Protein AF-A0A8J8FWA1-F1 (afdb_monomer)

Secondary structure (DSSP, 8-state):
-HHHHHHHHHHHHHHHHHHHHHHHTT----EEEEEET-TTT-SSEEE-GGGGGGGGGS-TTT--HHHHHHHHHHHHEEES--HHHHHHHHHHHTTT---EEEEEEHHHHHTTPPPP------

Mean predicted aligned error: 4.97 Å

Foldseek 3Di:
DVVVLVVLLVVLVVVLVVCVVCVVVVHDQQADEFEACDLAGHDFKYFAPVCCVVVVPDDPVPDDPVNVVCCRCVPTMDTDGRSSNVSNVVVCVVVVHDHDYWYDYVVCVVVVHDDDTDRPDD

Sequence (122 aa):
MWRTKIIYKRIAMRYVKLVNDYIKNDYEVVGMIGIDGSPTCGVAKTLDLSKFDSLADINPKEIDRIKFNNFIYENLLKEGEGLYTKILREKLERTEIHILFLSHNLIDEMRGIKCEIVLENT

pLDDT: mean 90.0, std 8.49, range [44.81, 97.81]

Solvent-accessible surface area (backbone atoms only — not comparable to full-atom values): 6986 Å² total; per-residue (Å²): 113,70,69,58,54,54,53,42,50,55,53,32,52,53,48,50,50,51,54,50,54,39,47,76,67,79,40,85,67,76,54,48,79,30,35,23,62,28,52,41,40,2,51,62,23,10,42,43,72,88,58,53,71,67,60,74,77,58,58,80,88,79,56,48,76,67,59,47,51,51,53,47,54,74,74,26,52,40,83,40,54,2,63,43,40,47,53,33,50,63,50,28,58,77,66,75,50,84,59,44,81,40,55,42,51,49,71,48,42,76,72,73,40,88,70,80,80,78,78,77,86,127

Nearest PDB structures (foldseek):
  4fyp-assembly1_B  TM=3.779E-01  e=2.459E+00  Arabidopsis thaliana
  2x0s-assembly1_A-2  TM=5.943E-01  e=6.274E+00  Trypanosoma brucei

Structure (mmCIF, N/CA/C/O backbone):
data_AF-A0A8J8FWA1-F1
#
_entry.id   AF-A0A8J8FWA1-F1
#
loop_
_atom_site.group_PDB
_atom_site.id
_atom_site.type_symbol
_atom_site.label_atom_id
_atom_site.label_alt_id
_atom_site.label_comp_id
_atom_site.label_asym_id
_atom_site.label_entity_id
_atom_site.label_seq_id
_atom_site.pdbx_PDB_ins_code
_atom_site.Cartn_x
_atom_site.Cartn_y
_atom_site.Cartn_z
_atom_site.occupancy
_atom_site.B_iso_or_equiv
_atom_site.auth_seq_id
_atom_site.auth_comp_id
_atom_site.auth_asym_id
_atom_site.auth_atom_id
_atom_site.pdbx_PDB_model_num
ATOM 1 N N . MET A 1 1 ? 14.977 7.384 2.302 1.00 74.25 1 MET A N 1
ATOM 2 C CA . MET A 1 1 ? 13.736 6.673 2.716 1.00 74.25 1 MET A CA 1
ATOM 3 C C . MET A 1 1 ? 13.060 7.173 4.004 1.00 74.25 1 MET A C 1
ATOM 5 O O . MET A 1 1 ? 11.846 7.031 4.111 1.00 74.25 1 MET A O 1
ATOM 9 N N . TRP A 1 2 ? 13.769 7.732 4.995 1.00 86.94 2 TRP A N 1
ATOM 10 C CA . TRP A 1 2 ? 13.164 8.118 6.289 1.00 86.94 2 TRP A CA 1
ATOM 11 C C . TRP A 1 2 ? 12.029 9.156 6.176 1.00 86.94 2 TRP A C 1
ATOM 13 O O . TRP A 1 2 ? 10.944 8.946 6.719 1.00 86.94 2 TRP A O 1
ATOM 23 N N . ARG A 1 3 ? 12.233 10.225 5.391 1.00 92.12 3 ARG A N 1
ATOM 24 C CA . ARG A 1 3 ? 11.218 11.269 5.155 1.00 92.12 3 ARG A CA 1
ATOM 25 C C . ARG A 1 3 ? 9.921 10.700 4.565 1.00 92.12 3 ARG A C 1
ATOM 27 O O . ARG A 1 3 ? 8.841 11.035 5.042 1.00 92.12 3 ARG A O 1
ATOM 34 N N . THR A 1 4 ? 10.025 9.794 3.593 1.00 92.38 4 THR A N 1
ATOM 35 C CA . THR A 1 4 ? 8.874 9.103 2.986 1.00 92.38 4 THR A CA 1
ATOM 36 C C . THR A 1 4 ? 8.074 8.330 4.030 1.00 92.38 4 THR A C 1
ATOM 38 O O . THR A 1 4 ? 6.860 8.489 4.105 1.00 92.38 4 THR A O 1
ATOM 41 N N . LYS A 1 5 ? 8.747 7.572 4.909 1.00 93.12 5 LYS A N 1
ATOM 42 C CA . LYS A 1 5 ? 8.082 6.836 5.997 1.00 93.12 5 LYS A CA 1
ATOM 43 C C . LYS A 1 5 ? 7.317 7.767 6.944 1.00 93.12 5 LYS A C 1
ATOM 45 O O . LYS A 1 5 ? 6.223 7.419 7.373 1.00 93.12 5 LYS A O 1
ATOM 50 N N . ILE A 1 6 ? 7.856 8.946 7.265 1.00 95.75 6 ILE A N 1
ATOM 51 C CA . ILE A 1 6 ? 7.156 9.935 8.106 1.00 95.75 6 ILE A CA 1
ATOM 52 C C . ILE A 1 6 ? 5.896 10.449 7.417 1.00 95.75 6 ILE A C 1
ATOM 54 O O . ILE A 1 6 ? 4.832 10.492 8.034 1.00 95.75 6 ILE A O 1
ATOM 58 N N . ILE A 1 7 ? 6.009 10.825 6.143 1.00 96.50 7 ILE A N 1
ATOM 59 C CA . ILE A 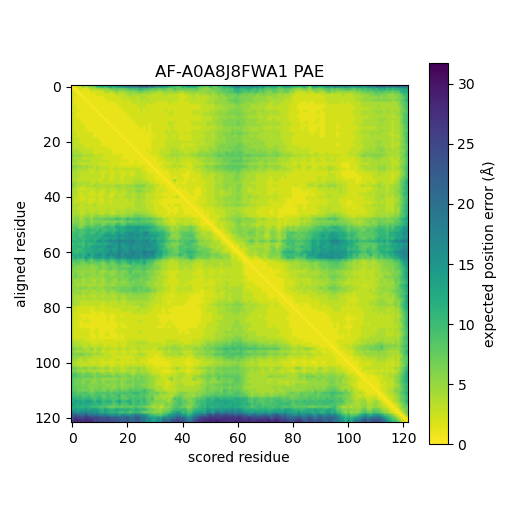1 7 ? 4.870 11.318 5.364 1.00 96.50 7 ILE A CA 1
ATOM 60 C C . ILE A 1 7 ? 3.790 10.234 5.290 1.00 96.50 7 ILE A C 1
ATOM 62 O O . ILE A 1 7 ? 2.636 10.504 5.612 1.00 96.50 7 ILE A O 1
ATOM 66 N N . TYR A 1 8 ? 4.163 8.993 4.979 1.00 97.12 8 TYR A N 1
ATOM 67 C CA . TYR A 1 8 ? 3.223 7.874 4.899 1.00 97.12 8 TYR A CA 1
ATOM 68 C C . TYR A 1 8 ? 2.569 7.550 6.233 1.00 97.12 8 TYR A C 1
ATOM 70 O O . TYR A 1 8 ? 1.364 7.339 6.261 1.00 97.12 8 TYR A O 1
ATOM 78 N N . LYS A 1 9 ? 3.296 7.625 7.353 1.00 96.94 9 LYS A N 1
ATOM 79 C CA . LYS A 1 9 ? 2.679 7.514 8.683 1.00 96.94 9 LYS A CA 1
ATOM 80 C C . LYS A 1 9 ? 1.613 8.588 8.905 1.00 96.94 9 LYS A C 1
ATOM 82 O O . LYS A 1 9 ? 0.552 8.275 9.432 1.00 96.94 9 LYS A O 1
ATOM 87 N N . ARG A 1 10 ? 1.855 9.839 8.494 1.00 97.38 10 ARG A N 1
ATOM 88 C CA . ARG A 1 10 ? 0.860 10.922 8.622 1.00 97.38 10 ARG A CA 1
ATOM 89 C C . ARG A 1 10 ? -0.364 10.681 7.741 1.00 97.38 10 ARG A C 1
ATOM 91 O O . ARG A 1 10 ? -1.478 10.910 8.199 1.00 97.38 10 ARG A O 1
ATOM 98 N N . ILE A 1 11 ? -0.165 10.220 6.507 1.00 97.38 11 ILE A N 1
ATOM 99 C CA . ILE A 1 11 ? -1.263 9.903 5.581 1.00 97.38 11 ILE A CA 1
ATOM 100 C C . ILE A 1 11 ? -2.067 8.701 6.098 1.00 97.38 11 ILE A C 1
ATOM 102 O O . ILE A 1 11 ? -3.288 8.773 6.155 1.00 97.38 11 ILE A O 1
ATOM 106 N N . ALA A 1 12 ? -1.401 7.640 6.558 1.00 97.25 12 ALA A N 1
ATOM 107 C CA . ALA A 1 12 ? -2.047 6.463 7.134 1.00 97.25 12 ALA A CA 1
ATOM 108 C C . ALA A 1 12 ? -2.893 6.821 8.364 1.00 97.25 12 ALA A C 1
ATOM 110 O O . ALA A 1 12 ? -4.036 6.402 8.458 1.00 97.25 12 ALA A O 1
ATOM 111 N N . MET A 1 13 ? -2.392 7.676 9.263 1.00 96.94 13 MET A N 1
ATOM 112 C CA . MET A 1 13 ? -3.187 8.144 10.409 1.00 96.94 13 MET A CA 1
ATOM 113 C C . MET A 1 13 ? -4.449 8.910 9.989 1.00 96.94 13 MET A C 1
ATOM 115 O O . MET A 1 13 ? -5.476 8.797 10.652 1.00 96.94 13 MET A O 1
ATOM 119 N N . ARG A 1 14 ? -4.395 9.689 8.898 1.00 97.25 14 ARG A N 1
ATOM 120 C CA . ARG A 1 14 ? -5.588 10.363 8.356 1.00 97.25 14 ARG A CA 1
ATOM 121 C C . ARG A 1 14 ? -6.593 9.359 7.803 1.00 97.25 14 ARG A C 1
ATOM 123 O O . ARG A 1 14 ? -7.781 9.533 8.033 1.00 97.25 14 ARG A O 1
ATOM 130 N N . TYR A 1 15 ? -6.114 8.320 7.124 1.00 96.62 15 TYR A N 1
ATOM 131 C CA . TYR A 1 15 ? -6.963 7.242 6.627 1.00 96.62 15 TYR A CA 1
ATOM 132 C C . TYR A 1 15 ? -7.631 6.474 7.772 1.00 96.62 15 TYR A C 1
ATOM 134 O O . TYR A 1 15 ? -8.841 6.310 7.765 1.00 96.62 15 TYR A O 1
ATOM 142 N N . VAL A 1 16 ? -6.874 6.082 8.801 1.00 97.25 16 VAL A N 1
ATOM 143 C CA . VAL A 1 16 ? -7.427 5.417 9.994 1.00 97.25 16 VAL A CA 1
ATOM 144 C C . VAL A 1 16 ? -8.510 6.272 10.649 1.00 97.25 16 VAL A C 1
ATOM 146 O O . VAL A 1 16 ? -9.571 5.761 10.991 1.00 97.25 16 VAL A O 1
ATOM 149 N N . LYS A 1 17 ? -8.276 7.586 10.774 1.00 97.25 17 LYS A N 1
ATOM 150 C CA . LYS A 1 17 ? -9.294 8.508 11.284 1.00 97.25 17 LYS A CA 1
ATOM 151 C C . LYS A 1 17 ? -10.550 8.496 10.407 1.00 97.25 17 LYS A C 1
ATOM 153 O O . LYS A 1 17 ? -11.638 8.402 10.951 1.00 97.25 17 LYS A O 1
ATOM 158 N N . LEU A 1 18 ? -10.391 8.552 9.085 1.00 96.75 18 LEU A N 1
ATOM 159 C CA . LEU A 1 18 ? -11.509 8.509 8.143 1.00 96.75 18 LEU A CA 1
ATOM 160 C C . LEU A 1 18 ? -12.326 7.218 8.290 1.00 96.75 18 LEU A C 1
ATOM 162 O O . LEU A 1 18 ? -13.541 7.290 8.412 1.00 96.75 18 LEU A O 1
ATOM 166 N N . VAL A 1 19 ? -11.670 6.055 8.326 1.00 96.75 19 VAL A N 1
ATOM 167 C CA . VAL A 1 19 ? -12.345 4.759 8.516 1.00 96.75 19 VAL A CA 1
ATOM 168 C C . VAL A 1 19 ? -13.108 4.728 9.836 1.00 96.75 19 VAL A C 1
ATOM 170 O O . VAL A 1 19 ? -14.273 4.352 9.874 1.00 96.75 19 VAL A O 1
ATOM 173 N N . ASN A 1 20 ? -12.480 5.187 10.914 1.00 96.00 20 ASN A N 1
ATOM 174 C CA . ASN A 1 20 ? -13.121 5.266 12.219 1.00 96.00 20 ASN A CA 1
ATOM 175 C C . ASN A 1 20 ? -14.315 6.236 12.237 1.00 96.00 20 ASN A C 1
ATOM 177 O O . ASN A 1 20 ? -15.297 5.981 12.926 1.00 96.00 20 ASN A O 1
ATOM 181 N N . ASP A 1 21 ? -14.246 7.340 11.491 1.00 97.50 21 ASP A N 1
ATOM 182 C CA . ASP A 1 21 ? -15.361 8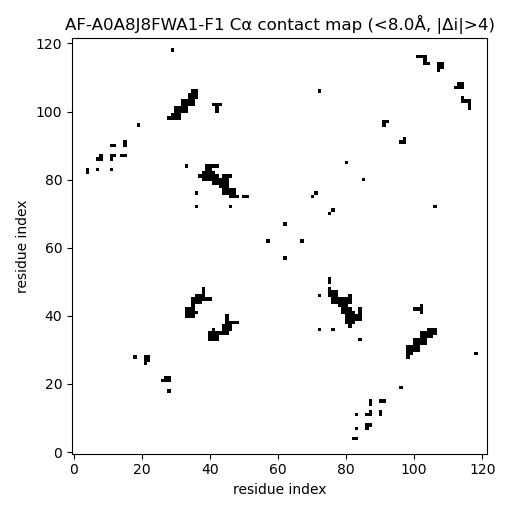.278 11.356 1.00 97.50 21 ASP A CA 1
ATOM 183 C C . ASP A 1 21 ? -16.539 7.624 10.607 1.00 97.50 21 ASP A C 1
ATOM 185 O O . ASP A 1 21 ? -17.677 7.805 11.028 1.00 97.50 21 ASP A O 1
ATOM 189 N N . TYR A 1 22 ? -16.294 6.803 9.577 1.00 97.38 22 TYR A N 1
ATOM 190 C CA . TYR A 1 22 ? -17.344 5.992 8.937 1.00 97.38 22 TYR A CA 1
ATOM 191 C C . TYR A 1 22 ? -17.979 5.000 9.919 1.00 97.38 22 TYR A C 1
ATOM 193 O O . TYR A 1 22 ? -19.196 5.012 10.087 1.00 97.38 22 TYR A O 1
ATOM 201 N N . ILE A 1 23 ? -17.161 4.218 10.631 1.00 95.06 23 ILE A N 1
ATOM 202 C CA . ILE A 1 23 ? -17.637 3.224 11.610 1.00 95.06 23 ILE A CA 1
ATOM 203 C C . ILE A 1 23 ? -18.498 3.884 12.699 1.00 95.06 23 ILE A C 1
ATOM 205 O O . ILE A 1 23 ? -19.547 3.367 13.065 1.00 95.06 23 ILE A O 1
ATOM 209 N N . LYS A 1 24 ? -18.097 5.062 13.193 1.00 96.56 24 LYS A N 1
ATOM 210 C CA . LYS A 1 24 ? -18.852 5.828 14.203 1.00 96.56 24 LYS A CA 1
ATOM 211 C C . LYS A 1 24 ? -20.201 6.360 13.726 1.00 96.56 24 LYS A C 1
ATOM 213 O O . LYS A 1 24 ? -20.992 6.781 14.562 1.00 96.56 24 LYS A O 1
ATOM 218 N N . ASN A 1 25 ? -20.420 6.411 12.417 1.00 97.81 25 ASN A N 1
ATOM 219 C CA . ASN A 1 25 ? -21.671 6.845 11.806 1.00 97.81 25 ASN A CA 1
ATOM 220 C C . ASN A 1 25 ? -22.426 5.654 11.191 1.00 97.81 25 ASN A C 1
ATOM 222 O O . ASN A 1 25 ? -23.138 5.833 10.207 1.00 97.81 25 ASN A O 1
ATOM 226 N N . ASP A 1 26 ? -22.234 4.454 11.748 1.00 97.06 26 ASP A N 1
ATOM 227 C CA . ASP A 1 26 ? -22.925 3.217 11.369 1.00 97.06 26 ASP A CA 1
ATOM 228 C C . ASP A 1 26 ? -22.698 2.780 9.908 1.00 97.06 26 ASP A C 1
ATOM 230 O O . ASP A 1 26 ? -23.504 2.049 9.331 1.00 97.06 26 ASP A O 1
ATOM 234 N N . TYR A 1 27 ? -21.581 3.201 9.300 1.00 97.19 27 TYR A N 1
ATOM 235 C CA . TYR A 1 27 ? -21.147 2.688 8.002 1.00 97.19 27 TYR A CA 1
ATOM 236 C C . TYR A 1 27 ? -20.207 1.495 8.162 1.00 97.19 27 TYR A C 1
ATOM 238 O O . TYR A 1 27 ? -19.290 1.500 8.987 1.00 97.19 27 TYR A O 1
ATOM 246 N N . GLU A 1 28 ? -20.363 0.520 7.272 1.00 93.62 28 GLU A N 1
ATOM 247 C CA . GLU A 1 28 ? -19.400 -0.557 7.085 1.00 93.62 28 GLU A CA 1
ATOM 248 C C . GLU A 1 28 ? -18.310 -0.134 6.091 1.00 93.62 28 GLU A C 1
ATOM 250 O O . GLU A 1 28 ? -18.587 0.293 4.967 1.00 93.62 28 GLU A O 1
ATOM 255 N N . VAL A 1 29 ? -17.047 -0.281 6.492 1.00 94.00 29 VAL A N 1
ATOM 256 C CA . VAL A 1 29 ? -15.904 -0.142 5.585 1.00 94.00 29 VAL A CA 1
ATOM 257 C C . VAL A 1 29 ? -15.433 -1.538 5.198 1.00 94.00 29 VAL A C 1
ATOM 259 O O . VAL A 1 29 ? -14.620 -2.137 5.893 1.00 94.00 29 VAL A O 1
ATOM 262 N N . VAL A 1 30 ? -15.931 -2.036 4.067 1.00 92.56 30 VAL A N 1
ATOM 263 C CA . VAL A 1 30 ? -15.660 -3.405 3.587 1.00 92.56 30 VAL A CA 1
ATOM 264 C C . VAL A 1 30 ? -14.177 -3.672 3.314 1.00 92.56 30 VAL A C 1
ATOM 266 O O . VAL A 1 30 ? -13.688 -4.785 3.489 1.00 92.56 30 VAL A O 1
ATOM 269 N N . GLY A 1 31 ? -13.419 -2.655 2.902 1.00 92.44 31 GLY A N 1
ATOM 270 C CA . GLY A 1 31 ? -12.015 -2.838 2.570 1.00 92.44 31 GLY A CA 1
ATOM 271 C C . GLY A 1 31 ? -11.359 -1.637 1.915 1.00 92.44 31 GLY A C 1
ATOM 272 O O . GLY A 1 31 ? -11.967 -0.588 1.700 1.00 92.44 31 GLY A O 1
ATOM 273 N N . MET A 1 32 ? -10.091 -1.824 1.573 1.00 93.00 32 MET A N 1
ATOM 274 C CA . MET A 1 32 ? -9.332 -0.950 0.695 1.00 93.00 32 MET A CA 1
ATOM 275 C C . MET A 1 32 ? -8.819 -1.725 -0.510 1.00 93.00 32 MET A C 1
ATOM 277 O O . MET A 1 32 ? -8.466 -2.898 -0.402 1.00 93.00 32 MET A O 1
ATOM 281 N N . ILE A 1 33 ? -8.725 -1.038 -1.643 1.00 93.69 33 ILE A N 1
ATOM 282 C CA . ILE A 1 33 ? -8.157 -1.589 -2.869 1.00 93.69 33 ILE A CA 1
ATOM 283 C C . ILE A 1 33 ? -6.798 -0.930 -3.093 1.00 93.69 33 ILE A C 1
ATOM 285 O O . ILE A 1 33 ? -6.701 0.291 -3.236 1.00 93.69 33 ILE A O 1
ATOM 289 N N . GLY A 1 34 ? -5.744 -1.739 -3.088 1.00 93.38 34 GLY A N 1
ATOM 290 C CA . GLY A 1 34 ? -4.411 -1.344 -3.528 1.00 93.38 34 GLY A CA 1
ATOM 291 C C . GLY A 1 34 ? -4.112 -1.834 -4.944 1.00 93.38 34 GLY A C 1
ATOM 292 O O . GLY A 1 34 ? -4.923 -2.506 -5.577 1.00 93.38 34 GLY A O 1
ATOM 293 N N . ILE A 1 35 ? -2.930 -1.488 -5.447 1.00 93.81 35 ILE A N 1
ATOM 294 C CA . ILE A 1 35 ? -2.505 -1.810 -6.815 1.00 93.81 35 ILE A CA 1
ATOM 295 C C . ILE A 1 35 ? -1.250 -2.663 -6.727 1.00 93.81 35 ILE A C 1
ATOM 297 O O . ILE A 1 35 ? -0.187 -2.158 -6.356 1.00 93.81 35 ILE A O 1
ATOM 301 N N . ASP A 1 36 ? -1.364 -3.939 -7.073 1.00 93.25 36 ASP A N 1
ATOM 302 C CA . ASP A 1 36 ? -0.212 -4.832 -7.127 1.00 93.25 36 ASP A CA 1
ATOM 303 C C . ASP A 1 36 ? 0.762 -4.402 -8.225 1.00 93.25 36 ASP A C 1
ATOM 305 O O . ASP A 1 36 ? 0.375 -3.887 -9.272 1.00 93.25 36 ASP A O 1
ATOM 309 N N . GLY A 1 37 ? 2.057 -4.558 -7.951 1.00 89.75 37 GLY A N 1
ATOM 310 C CA . GLY A 1 37 ? 3.121 -4.000 -8.789 1.00 89.75 37 GLY A CA 1
ATOM 311 C C . GLY A 1 37 ? 3.405 -2.518 -8.519 1.00 89.75 37 GLY A C 1
ATOM 312 O O . GLY A 1 37 ? 4.341 -1.964 -9.088 1.00 89.75 37 GLY A O 1
ATOM 313 N N . SER A 1 38 ? 2.672 -1.869 -7.606 1.00 91.62 38 SER A N 1
ATOM 314 C CA . SER A 1 38 ? 3.030 -0.541 -7.102 1.00 91.62 38 SER A CA 1
ATOM 315 C C . SER A 1 38 ? 4.024 -0.640 -5.934 1.00 91.62 38 SER A C 1
ATOM 317 O O . SER A 1 38 ? 3.736 -1.325 -4.950 1.00 91.62 38 SER A O 1
ATOM 319 N N . PRO A 1 39 ? 5.139 0.122 -5.938 1.00 91.88 39 PRO A N 1
ATOM 320 C CA . PRO A 1 39 ? 6.082 0.151 -4.814 1.00 91.88 39 PRO A CA 1
ATOM 321 C C . PRO A 1 39 ? 5.472 0.725 -3.525 1.00 91.88 39 PRO A C 1
ATOM 323 O O . PRO A 1 39 ? 5.996 0.528 -2.424 1.00 91.88 39 PRO A O 1
ATOM 326 N N . THR A 1 40 ? 4.381 1.485 -3.646 1.00 93.62 40 THR A N 1
ATOM 327 C CA . THR A 1 40 ? 3.739 2.173 -2.524 1.00 93.62 40 THR A CA 1
ATOM 328 C C . THR A 1 40 ? 2.454 1.482 -2.101 1.00 93.62 40 THR A C 1
ATOM 330 O O . THR A 1 40 ? 2.283 1.253 -0.905 1.00 93.62 40 THR A O 1
ATOM 333 N N . CYS A 1 41 ? 1.592 1.144 -3.063 1.00 94.56 41 CYS A N 1
ATOM 334 C CA . CYS A 1 41 ? 0.226 0.671 -2.825 1.00 94.56 41 CYS A CA 1
ATOM 335 C C . CYS A 1 41 ? 0.034 -0.833 -3.072 1.00 94.56 41 CYS A C 1
ATOM 337 O O . CYS A 1 41 ? -1.099 -1.300 -2.979 1.00 94.56 41 CYS A O 1
ATOM 339 N N . GLY A 1 42 ? 1.102 -1.577 -3.384 1.00 95.06 42 GLY A N 1
ATOM 340 C CA . GLY A 1 42 ? 1.054 -3.034 -3.523 1.00 95.06 42 GLY A CA 1
ATOM 341 C C . GLY A 1 42 ? 0.473 -3.700 -2.282 1.00 95.06 42 GLY A C 1
ATOM 342 O O . GLY A 1 42 ? 0.792 -3.284 -1.164 1.00 95.06 42 GLY A O 1
ATOM 343 N N . VAL A 1 43 ? -0.390 -4.696 -2.470 1.00 95.50 43 VAL A N 1
ATOM 344 C CA . VAL A 1 43 ? -1.007 -5.441 -1.364 1.00 95.50 43 VAL A CA 1
ATOM 345 C C . VAL A 1 43 ? -0.383 -6.819 -1.250 1.00 95.50 43 VAL A C 1
ATOM 347 O O . VAL A 1 43 ? 0.121 -7.162 -0.189 1.00 95.50 43 VAL A O 1
ATOM 350 N N . ALA A 1 44 ? -0.366 -7.579 -2.340 1.00 93.94 44 ALA A N 1
ATOM 351 C CA . ALA A 1 44 ? 0.303 -8.871 -2.402 1.00 93.94 44 ALA A CA 1
ATOM 352 C C . ALA A 1 44 ? 1.640 -8.775 -3.141 1.00 93.94 44 ALA A C 1
ATOM 354 O O . ALA A 1 44 ? 2.567 -9.509 -2.811 1.00 93.94 44 ALA A O 1
ATOM 355 N N . LYS A 1 45 ? 1.766 -7.852 -4.106 1.00 94.75 45 LYS A N 1
ATOM 356 C CA . LYS A 1 45 ? 2.981 -7.686 -4.915 1.00 94.75 45 LYS A CA 1
ATOM 357 C C . LYS A 1 45 ? 3.433 -6.237 -4.979 1.00 94.75 45 LYS A C 1
ATOM 359 O O . LYS A 1 45 ? 2.633 -5.318 -5.155 1.00 94.75 45 LYS A O 1
ATOM 364 N N . THR A 1 46 ? 4.743 -6.030 -4.931 1.00 95.06 46 THR A N 1
ATOM 365 C CA . THR A 1 46 ? 5.388 -4.712 -4.922 1.00 95.06 46 THR A CA 1
ATOM 366 C C . THR A 1 46 ? 6.659 -4.718 -5.772 1.00 95.06 46 THR A C 1
ATOM 368 O O . THR A 1 46 ? 7.096 -5.767 -6.241 1.00 95.06 46 THR A O 1
ATOM 371 N N . LEU A 1 47 ? 7.277 -3.553 -5.971 1.00 93.19 47 LEU A N 1
ATOM 372 C CA . LEU A 1 47 ? 8.577 -3.454 -6.639 1.00 93.19 47 LEU A CA 1
ATOM 373 C C . LEU A 1 47 ? 9.725 -3.434 -5.630 1.00 93.19 47 LEU A C 1
ATOM 375 O O . LEU A 1 47 ? 9.674 -2.776 -4.585 1.00 93.19 47 LEU A O 1
ATOM 379 N N . ASP A 1 48 ? 10.803 -4.124 -5.972 1.00 91.81 48 ASP A N 1
ATOM 380 C CA . ASP A 1 48 ? 12.035 -4.163 -5.213 1.00 91.81 48 ASP A CA 1
ATOM 381 C C . ASP A 1 48 ? 12.894 -2.930 -5.490 1.00 91.81 48 ASP A C 1
ATOM 383 O O . ASP A 1 48 ? 13.741 -2.902 -6.381 1.00 91.81 48 ASP A O 1
ATOM 387 N N . LEU A 1 49 ? 12.676 -1.883 -4.693 1.00 84.56 49 LEU A N 1
ATOM 388 C CA . LEU A 1 49 ? 13.389 -0.612 -4.837 1.00 84.56 49 LEU A CA 1
ATOM 389 C C . LEU A 1 49 ? 14.913 -0.726 -4.666 1.00 84.56 49 LEU A C 1
ATOM 391 O O . LEU A 1 49 ? 15.628 0.155 -5.124 1.00 84.56 49 LEU A O 1
ATOM 395 N N . SER A 1 50 ? 15.426 -1.778 -4.020 1.00 85.94 50 SER A N 1
ATOM 396 C CA . SER A 1 50 ? 16.876 -2.006 -3.900 1.00 85.94 50 SER A CA 1
ATOM 397 C C . SER A 1 50 ? 17.528 -2.389 -5.229 1.00 85.94 50 SER A C 1
ATOM 399 O O . SER A 1 50 ? 18.731 -2.224 -5.382 1.00 85.94 50 SER A O 1
ATOM 401 N N . LYS A 1 51 ? 16.740 -2.890 -6.185 1.00 86.25 51 LYS A N 1
ATOM 402 C CA . LYS A 1 51 ? 17.200 -3.313 -7.508 1.00 86.25 51 LYS A CA 1
ATOM 403 C C . LYS A 1 51 ? 16.985 -2.243 -8.577 1.00 86.25 51 LYS A C 1
ATOM 405 O O . LYS A 1 51 ? 17.257 -2.501 -9.744 1.00 86.25 51 LYS A O 1
ATOM 410 N N . PHE A 1 52 ? 16.519 -1.046 -8.208 1.00 82.88 52 PHE A N 1
ATOM 411 C CA . PHE A 1 52 ? 16.271 0.040 -9.165 1.00 82.88 52 PHE A CA 1
ATOM 412 C C . PHE A 1 52 ? 17.525 0.483 -9.923 1.00 82.88 52 PHE A C 1
ATOM 414 O O . PHE A 1 52 ? 17.392 0.986 -11.033 1.00 82.88 52 PHE A O 1
ATOM 421 N N . ASP A 1 53 ? 18.722 0.255 -9.379 1.00 82.38 53 ASP A N 1
ATOM 422 C CA . ASP A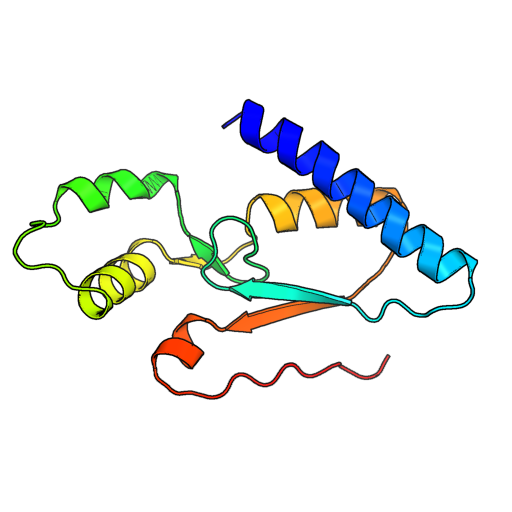 1 53 ? 19.978 0.565 -10.072 1.00 82.38 53 ASP A CA 1
ATOM 423 C C . ASP A 1 53 ? 20.124 -0.210 -11.395 1.00 82.38 53 ASP A C 1
ATOM 425 O O . ASP A 1 53 ? 20.750 0.291 -12.322 1.00 82.38 53 ASP A O 1
ATOM 429 N N . SER A 1 54 ? 19.455 -1.363 -11.542 1.00 79.12 54 SER A N 1
ATOM 430 C CA . SER A 1 54 ? 19.377 -2.101 -12.818 1.00 79.12 54 SER A CA 1
ATOM 431 C C . SER A 1 54 ? 18.702 -1.316 -13.952 1.00 79.12 54 SER A C 1
ATOM 433 O O . SER A 1 54 ? 18.855 -1.660 -15.119 1.00 79.12 54 SER A O 1
ATOM 435 N N . LEU A 1 55 ? 17.983 -0.231 -13.641 1.00 77.75 55 LEU A N 1
ATOM 436 C CA . LEU A 1 55 ? 17.416 0.664 -14.652 1.00 77.75 55 LEU A CA 1
ATOM 437 C C . LEU A 1 55 ? 18.474 1.520 -15.349 1.00 77.75 55 LEU A C 1
ATOM 439 O O . LEU A 1 55 ? 18.188 2.070 -16.410 1.00 77.75 55 LEU A O 1
ATOM 443 N N . ALA A 1 56 ? 19.674 1.649 -14.777 1.00 79.62 56 ALA A N 1
ATOM 444 C CA . ALA A 1 56 ? 20.760 2.413 -15.383 1.00 79.62 56 ALA A CA 1
ATOM 445 C C . ALA A 1 56 ? 21.269 1.786 -16.695 1.00 79.62 56 ALA A C 1
ATOM 447 O O . ALA A 1 56 ? 21.803 2.505 -17.536 1.00 79.62 56 ALA A O 1
ATOM 448 N N . ASP A 1 57 ? 21.050 0.483 -16.894 1.00 77.50 57 ASP A N 1
ATOM 449 C CA . ASP A 1 57 ? 21.486 -0.255 -18.087 1.00 77.50 57 ASP A CA 1
ATOM 450 C C . ASP A 1 57 ? 20.541 -0.075 -19.289 1.00 77.50 57 ASP A C 1
ATOM 452 O O . ASP A 1 57 ? 20.811 -0.541 -20.398 1.00 77.50 57 ASP A O 1
ATOM 456 N N . ILE A 1 58 ? 19.417 0.615 -19.095 1.00 81.94 58 ILE A N 1
ATOM 457 C CA . ILE A 1 58 ? 18.428 0.843 -20.141 1.00 81.94 58 ILE A CA 1
ATOM 458 C C . ILE A 1 58 ? 18.888 1.959 -21.081 1.00 81.94 58 ILE A C 1
ATOM 460 O O . ILE A 1 58 ? 19.058 3.106 -20.667 1.00 81.94 58 ILE A O 1
ATOM 464 N N . ASN A 1 59 ? 18.953 1.666 -22.384 1.00 84.38 59 ASN A N 1
ATOM 465 C CA . ASN A 1 59 ? 19.141 2.685 -23.415 1.00 84.38 59 ASN A CA 1
ATOM 466 C C . ASN A 1 59 ? 17.865 3.549 -23.576 1.00 84.38 59 ASN A C 1
ATOM 468 O O . ASN A 1 59 ? 16.858 3.057 -24.099 1.00 84.38 59 ASN A O 1
ATOM 472 N N . PRO A 1 60 ? 17.888 4.856 -23.233 1.00 82.81 60 PRO A N 1
ATOM 473 C CA . PRO A 1 60 ? 16.704 5.716 -23.307 1.00 82.81 60 PRO A CA 1
ATOM 474 C C . PRO A 1 60 ? 16.173 5.929 -24.729 1.00 82.81 60 PRO A C 1
ATOM 476 O O . PRO A 1 60 ? 15.039 6.365 -24.898 1.00 82.81 60 PRO A O 1
ATOM 479 N N . LYS A 1 61 ? 16.984 5.657 -25.761 1.00 86.06 61 LYS A N 1
ATOM 480 C CA . LYS A 1 61 ? 16.582 5.807 -27.169 1.00 86.06 61 LYS A CA 1
ATOM 481 C C . LYS A 1 61 ? 15.806 4.607 -27.709 1.00 86.06 61 LYS A C 1
ATOM 483 O O . LYS A 1 61 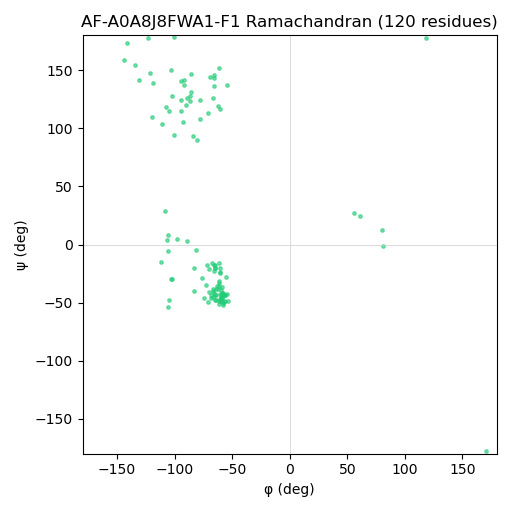? 15.134 4.736 -28.725 1.00 86.06 61 LYS A O 1
ATOM 488 N N . GLU A 1 62 ? 15.917 3.451 -27.061 1.00 84.50 62 GLU A N 1
ATOM 489 C CA . GLU A 1 62 ? 15.313 2.190 -27.520 1.00 84.50 62 GLU A CA 1
ATOM 490 C C . GLU A 1 62 ? 14.090 1.778 -26.700 1.00 84.50 62 GLU A C 1
ATOM 492 O O . GLU A 1 62 ? 13.406 0.799 -27.035 1.00 84.50 62 GLU A O 1
ATOM 497 N N . ILE A 1 63 ? 13.817 2.528 -25.633 1.00 88.12 63 ILE A N 1
ATOM 498 C CA . ILE A 1 63 ? 12.744 2.240 -24.706 1.00 88.12 63 ILE A CA 1
ATOM 499 C C . ILE A 1 63 ? 11.445 2.942 -25.087 1.00 88.12 63 ILE A C 1
ATOM 501 O O . ILE A 1 63 ? 11.410 4.120 -25.432 1.00 88.12 63 ILE A O 1
ATOM 505 N N . ASP A 1 64 ? 10.357 2.195 -24.969 1.00 89.56 64 ASP A N 1
ATOM 506 C CA . ASP A 1 64 ? 8.998 2.709 -24.995 1.00 89.56 64 ASP A CA 1
ATOM 507 C C . ASP A 1 64 ? 8.275 2.307 -23.701 1.00 89.56 64 ASP A C 1
ATOM 509 O O . ASP A 1 64 ? 8.817 1.602 -22.842 1.00 89.56 64 ASP A O 1
ATOM 513 N N . ARG A 1 65 ? 7.024 2.753 -23.561 1.00 87.25 65 ARG A N 1
ATOM 514 C CA . ARG A 1 65 ? 6.184 2.441 -22.399 1.00 87.25 65 ARG A CA 1
ATOM 515 C C . ARG A 1 65 ? 6.071 0.933 -22.145 1.00 87.25 65 ARG A C 1
ATOM 517 O O . ARG A 1 65 ? 6.094 0.516 -20.994 1.00 87.25 65 ARG A O 1
ATOM 524 N N . ILE A 1 66 ? 5.901 0.127 -23.191 1.00 87.19 66 ILE A N 1
ATOM 525 C CA . ILE A 1 66 ? 5.672 -1.318 -23.070 1.00 87.19 66 ILE A CA 1
ATOM 526 C C . ILE A 1 66 ? 6.963 -1.999 -22.619 1.00 87.19 66 ILE A C 1
ATOM 528 O O . ILE A 1 66 ? 6.954 -2.727 -21.630 1.00 87.19 66 ILE A O 1
ATOM 532 N N . LYS A 1 67 ? 8.083 -1.704 -23.284 1.00 87.81 67 LYS A N 1
ATOM 533 C CA . LYS A 1 67 ? 9.401 -2.251 -22.945 1.00 87.81 67 LYS A CA 1
ATOM 534 C C . LYS A 1 67 ? 9.832 -1.877 -21.531 1.00 87.81 67 LYS A C 1
ATOM 536 O O . LYS A 1 67 ? 10.315 -2.741 -20.808 1.00 87.81 67 LYS A O 1
ATOM 541 N N . PHE A 1 68 ? 9.618 -0.625 -21.116 1.00 88.56 68 PHE A N 1
ATOM 542 C CA . PHE A 1 68 ? 9.921 -0.190 -19.750 1.00 88.56 68 PHE A CA 1
ATOM 543 C C . PHE A 1 68 ? 9.108 -0.952 -18.721 1.00 88.56 68 PHE A C 1
ATOM 545 O O . PHE A 1 68 ? 9.664 -1.481 -17.766 1.00 88.56 68 PHE A O 1
ATOM 552 N N . ASN A 1 69 ? 7.802 -1.053 -18.935 1.00 88.44 69 ASN A N 1
ATOM 553 C CA . ASN A 1 69 ? 6.940 -1.748 -17.999 1.00 88.44 69 ASN A CA 1
ATOM 554 C C . ASN A 1 69 ? 7.277 -3.239 -17.904 1.00 88.44 69 ASN A C 1
ATOM 556 O O . ASN A 1 69 ? 7.368 -3.760 -16.797 1.00 88.44 69 ASN A O 1
ATOM 560 N N . ASN A 1 70 ? 7.519 -3.907 -19.034 1.00 87.88 70 ASN A N 1
ATOM 561 C CA . ASN A 1 70 ? 7.945 -5.305 -19.035 1.00 87.88 70 ASN A CA 1
ATOM 562 C C . ASN A 1 70 ? 9.257 -5.472 -18.268 1.00 87.88 70 ASN A C 1
ATOM 564 O O . ASN A 1 70 ? 9.313 -6.283 -17.352 1.00 87.88 70 ASN A O 1
ATOM 568 N N . PHE A 1 71 ? 10.263 -4.636 -18.547 1.00 88.06 71 PHE A N 1
ATOM 569 C CA . PHE A 1 71 ? 11.528 -4.670 -17.816 1.00 88.06 71 PHE A CA 1
ATOM 570 C C . PHE A 1 71 ? 11.325 -4.500 -16.304 1.00 88.06 71 PHE A C 1
ATOM 572 O O . PHE A 1 71 ? 11.849 -5.291 -15.519 1.00 88.06 71 PHE A O 1
ATOM 579 N N . ILE A 1 72 ? 10.549 -3.491 -15.891 1.00 90.25 72 ILE A N 1
ATOM 580 C CA . ILE A 1 72 ? 10.263 -3.203 -14.480 1.00 90.25 72 ILE A CA 1
ATOM 581 C C . ILE A 1 72 ? 9.622 -4.417 -13.808 1.00 90.25 72 ILE A C 1
ATOM 583 O O . ILE A 1 72 ? 10.096 -4.856 -12.762 1.00 90.25 72 ILE A O 1
ATOM 587 N N . TYR A 1 73 ? 8.557 -4.970 -14.386 1.00 90.25 73 TYR A N 1
ATOM 588 C CA . TYR A 1 73 ? 7.815 -6.052 -13.744 1.00 90.25 73 TYR A CA 1
ATOM 589 C C . TYR A 1 73 ? 8.528 -7.405 -13.830 1.00 90.25 73 TYR A C 1
ATOM 591 O O . TYR A 1 73 ? 8.380 -8.211 -12.920 1.00 90.25 73 TYR A O 1
ATOM 599 N N . GLU A 1 74 ? 9.336 -7.659 -14.858 1.00 88.56 74 GLU A N 1
ATOM 600 C CA . GLU A 1 74 ? 10.122 -8.896 -14.960 1.00 88.56 74 GLU A CA 1
ATOM 601 C C . GLU A 1 74 ? 11.299 -8.924 -13.977 1.00 88.56 74 GLU A C 1
ATOM 603 O O . GLU A 1 74 ? 11.621 -9.979 -13.434 1.00 88.56 74 GLU A O 1
ATOM 608 N N . ASN A 1 75 ? 11.928 -7.774 -13.713 1.00 88.81 75 ASN A N 1
ATOM 609 C CA . ASN A 1 75 ? 13.171 -7.723 -12.934 1.00 88.81 75 ASN A CA 1
ATOM 610 C C . ASN A 1 75 ? 12.980 -7.252 -11.489 1.00 88.81 75 ASN A C 1
ATOM 612 O O . ASN A 1 75 ? 13.754 -7.628 -10.603 1.00 88.81 75 ASN A O 1
ATOM 616 N N . LEU A 1 76 ? 11.977 -6.405 -11.241 1.00 92.50 76 LEU A N 1
ATOM 617 C CA . LEU A 1 76 ? 11.805 -5.734 -9.952 1.00 92.50 76 LEU A CA 1
ATOM 618 C C . LEU A 1 76 ? 1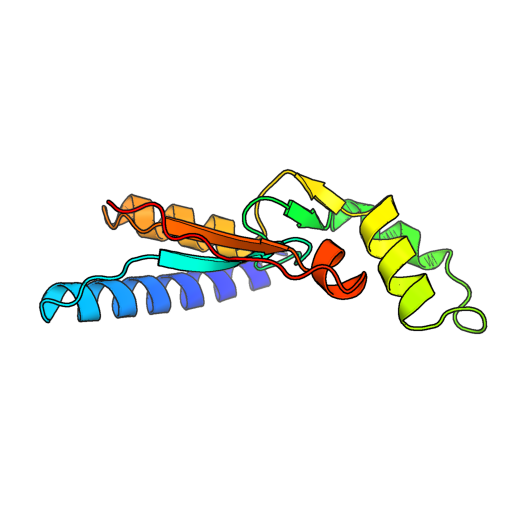0.580 -6.213 -9.182 1.00 92.50 76 LEU A C 1
ATOM 620 O O . LEU A 1 76 ? 10.494 -5.928 -7.991 1.00 92.50 76 LEU A O 1
ATOM 624 N N . LEU A 1 77 ? 9.630 -6.914 -9.800 1.00 93.50 77 LEU A N 1
ATOM 625 C CA . LEU A 1 77 ? 8.456 -7.390 -9.074 1.00 93.50 77 LEU A CA 1
ATOM 626 C C . LEU A 1 77 ? 8.849 -8.431 -8.023 1.00 93.50 77 LEU A C 1
ATOM 628 O O . LEU A 1 77 ? 9.634 -9.344 -8.277 1.00 93.50 77 LEU A O 1
ATOM 632 N N . LYS A 1 78 ? 8.266 -8.307 -6.835 1.00 94.44 78 LYS A N 1
ATOM 633 C CA . LYS A 1 78 ? 8.394 -9.282 -5.756 1.00 94.44 78 LYS A CA 1
ATOM 634 C C . LYS A 1 78 ? 7.095 -9.407 -4.972 1.00 94.44 78 LYS A C 1
ATOM 636 O O . LYS A 1 78 ? 6.289 -8.476 -4.935 1.00 94.44 78 LYS A O 1
ATOM 641 N N . GLU A 1 79 ? 6.948 -10.533 -4.288 1.00 95.19 79 GLU A N 1
ATOM 642 C CA . GLU A 1 79 ? 5.900 -10.719 -3.289 1.00 95.19 79 GLU A CA 1
ATOM 643 C C . GLU A 1 79 ? 6.113 -9.778 -2.092 1.00 95.19 79 GLU A C 1
ATOM 645 O O . GLU A 1 79 ? 7.244 -9.474 -1.688 1.00 95.19 79 GLU A O 1
ATOM 650 N N . GLY A 1 80 ? 5.004 -9.323 -1.521 1.00 94.75 80 GLY A N 1
ATOM 651 C CA . GLY A 1 80 ? 4.941 -8.448 -0.362 1.00 94.75 80 GLY A CA 1
ATOM 652 C C . GLY A 1 80 ? 4.284 -7.095 -0.627 1.00 94.75 80 GLY A C 1
ATOM 653 O O . GLY A 1 80 ? 3.901 -6.728 -1.736 1.00 94.75 80 GLY A O 1
ATOM 654 N N . GLU A 1 81 ? 4.182 -6.325 0.450 1.00 96.25 81 GLU A N 1
ATOM 655 C CA . GLU A 1 81 ? 3.430 -5.076 0.471 1.00 96.25 81 GLU A CA 1
ATOM 656 C C . GLU A 1 81 ? 4.244 -3.877 -0.014 1.00 96.25 81 GLU A C 1
ATOM 658 O O . GLU A 1 81 ? 5.443 -3.726 0.254 1.00 96.25 81 GLU A O 1
ATOM 663 N N . GLY A 1 82 ? 3.545 -2.947 -0.657 1.00 95.44 82 GLY A N 1
ATOM 664 C CA . GLY A 1 82 ? 4.027 -1.597 -0.874 1.00 95.44 82 GLY A CA 1
ATOM 665 C C . GLY A 1 82 ? 4.270 -0.868 0.448 1.00 95.44 82 GLY A C 1
ATOM 666 O O . GLY A 1 82 ? 3.641 -1.135 1.476 1.00 95.44 82 GLY A O 1
ATOM 667 N N . LEU A 1 83 ? 5.201 0.090 0.434 1.00 95.50 83 LEU A N 1
ATOM 668 C CA . LEU A 1 83 ? 5.630 0.768 1.660 1.00 95.50 83 LEU A CA 1
ATOM 669 C C . LEU A 1 83 ? 4.476 1.481 2.386 1.00 95.50 83 LEU A C 1
ATOM 671 O O . LEU A 1 83 ? 4.477 1.531 3.616 1.00 95.50 83 LEU A O 1
ATOM 675 N N . TYR A 1 84 ? 3.528 2.067 1.649 1.00 96.56 84 TYR A N 1
ATOM 676 C CA . TYR A 1 84 ? 2.371 2.730 2.250 1.00 96.56 84 TYR A CA 1
ATOM 677 C C . TYR A 1 84 ? 1.367 1.708 2.782 1.00 96.56 84 TYR A C 1
ATOM 679 O O . TYR A 1 84 ? 0.963 1.845 3.934 1.00 96.56 84 TYR A O 1
ATOM 687 N N . THR A 1 85 ? 1.035 0.672 2.003 1.00 97.00 85 THR A N 1
ATOM 688 C CA . THR A 1 85 ? 0.127 -0.410 2.420 1.00 97.00 85 THR A CA 1
ATOM 689 C C . THR A 1 85 ? 0.568 -1.035 3.736 1.00 97.00 85 THR A C 1
ATOM 691 O O . THR A 1 85 ? -0.221 -1.090 4.675 1.00 97.00 85 THR A O 1
ATOM 694 N N . LYS A 1 86 ? 1.856 -1.379 3.852 1.00 96.62 86 LYS A N 1
ATOM 695 C CA . LYS A 1 86 ? 2.427 -1.923 5.087 1.00 96.62 86 LYS A CA 1
ATOM 696 C C . LYS A 1 86 ? 2.235 -0.989 6.281 1.00 96.62 86 LYS A C 1
ATOM 698 O O . LYS A 1 86 ? 1.764 -1.395 7.338 1.00 96.62 86 LYS A O 1
ATOM 703 N N . ILE A 1 87 ? 2.585 0.290 6.115 1.00 97.12 87 ILE A N 1
ATOM 704 C CA . ILE A 1 87 ? 2.429 1.296 7.177 1.00 97.12 87 ILE A CA 1
ATOM 705 C C . ILE A 1 87 ? 0.955 1.463 7.555 1.00 97.12 87 ILE A C 1
ATOM 707 O O . ILE A 1 87 ? 0.649 1.674 8.726 1.00 97.12 87 ILE A O 1
ATOM 711 N N . LEU A 1 88 ? 0.052 1.422 6.579 1.00 97.38 88 LEU A N 1
ATOM 712 C CA . LEU A 1 88 ? -1.375 1.556 6.813 1.00 97.38 88 LEU A CA 1
ATOM 713 C C . LEU A 1 88 ? -1.935 0.348 7.572 1.00 97.38 88 LEU A C 1
ATOM 715 O O . LEU A 1 88 ? -2.625 0.552 8.570 1.00 97.38 88 LEU A O 1
ATOM 719 N N . ARG A 1 89 ? -1.577 -0.878 7.178 1.00 96.06 89 ARG A N 1
ATOM 720 C CA . ARG A 1 89 ? -1.973 -2.100 7.889 1.00 96.06 89 ARG A CA 1
ATOM 721 C C . ARG A 1 89 ? -1.512 -2.078 9.343 1.00 96.06 89 ARG A C 1
ATOM 723 O O . ARG A 1 89 ? -2.344 -2.172 10.237 1.00 96.06 89 ARG A O 1
ATOM 730 N N . GLU A 1 90 ? -0.229 -1.790 9.580 1.00 95.88 90 GLU A N 1
ATOM 731 C CA . GLU A 1 90 ? 0.331 -1.650 10.934 1.00 95.88 90 GLU A CA 1
ATOM 732 C C . GLU A 1 90 ? -0.418 -0.602 11.782 1.00 95.88 90 GLU A C 1
ATOM 734 O O . GLU A 1 90 ? -0.394 -0.650 13.013 1.00 95.88 90 GLU A O 1
ATOM 739 N N . LYS A 1 91 ? -1.027 0.412 11.152 1.00 96.38 91 LYS A N 1
ATOM 740 C CA . LYS A 1 91 ? -1.801 1.445 11.848 1.00 96.38 91 LYS A CA 1
ATOM 741 C C . LYS A 1 91 ? -3.233 1.023 12.145 1.00 96.38 91 LYS A C 1
ATOM 743 O O . LYS A 1 91 ? -3.683 1.331 13.242 1.00 96.38 91 LYS A O 1
ATOM 748 N N . LEU A 1 92 ? -3.897 0.340 11.216 1.00 95.56 92 LEU A N 1
ATOM 749 C CA . LEU A 1 92 ? -5.247 -0.194 11.404 1.00 95.56 92 LEU A CA 1
ATOM 750 C C . LEU A 1 92 ? -5.271 -1.283 12.486 1.00 95.56 92 LEU A C 1
ATOM 752 O O . LEU A 1 92 ? -6.100 -1.215 13.392 1.00 95.56 92 LEU A O 1
ATOM 756 N N . GLU A 1 93 ? -4.288 -2.192 12.472 1.00 93.56 93 GLU A N 1
ATOM 757 C CA . GLU A 1 93 ? -4.122 -3.250 13.483 1.00 93.56 93 GLU A CA 1
ATOM 758 C C . GLU A 1 93 ? -3.971 -2.679 14.899 1.00 93.56 93 GLU A C 1
ATOM 760 O O . GLU A 1 93 ? -4.594 -3.151 15.842 1.00 93.56 93 GLU A O 1
ATOM 765 N N . ARG A 1 94 ? -3.192 -1.601 15.058 1.00 94.38 94 ARG A N 1
ATOM 766 C CA . ARG A 1 94 ? -3.009 -0.921 16.356 1.00 94.38 94 ARG A CA 1
ATOM 767 C C . ARG A 1 94 ? -4.261 -0.219 16.872 1.00 94.38 94 ARG A C 1
ATOM 769 O O . ARG A 1 94 ? -4.271 0.194 18.027 1.00 94.38 94 ARG A O 1
ATOM 776 N N . THR A 1 95 ? -5.246 0.002 16.010 1.00 91.75 95 THR A N 1
ATOM 777 C CA . THR A 1 95 ? -6.533 0.609 16.364 1.00 91.75 95 THR A CA 1
ATOM 778 C C . THR A 1 95 ? -7.668 -0.407 16.403 1.00 91.75 95 THR A C 1
ATOM 780 O O . THR A 1 95 ? -8.811 0.014 16.505 1.00 91.75 95 THR A O 1
ATOM 783 N N . GLU A 1 96 ? -7.362 -1.708 16.295 1.00 91.38 96 GLU A N 1
ATOM 784 C CA . GLU A 1 96 ? -8.353 -2.798 16.264 1.00 91.38 96 GLU A CA 1
ATOM 785 C C . GLU A 1 96 ? -9.407 -2.624 15.152 1.00 91.38 96 GLU A C 1
ATOM 787 O O . GLU A 1 96 ? -10.534 -3.102 15.243 1.00 91.38 96 GLU A O 1
ATOM 792 N N . ILE A 1 97 ? -9.035 -1.925 14.073 1.00 93.00 97 ILE A N 1
ATOM 793 C CA . ILE A 1 97 ? -9.877 -1.754 12.891 1.00 93.00 97 ILE A CA 1
ATOM 794 C C . ILE A 1 97 ? -9.492 -2.838 11.893 1.00 93.00 97 ILE A C 1
ATOM 796 O O . ILE A 1 97 ? -8.383 -2.835 11.352 1.00 93.00 97 ILE A O 1
ATOM 800 N N . HIS A 1 98 ? -10.432 -3.737 11.623 1.00 90.94 98 HIS A N 1
ATOM 801 C CA . HIS A 1 98 ? -10.267 -4.829 10.674 1.00 90.94 98 HIS A CA 1
ATOM 802 C C . HIS A 1 98 ? -11.044 -4.512 9.397 1.00 90.94 98 HIS A C 1
ATOM 804 O O . HIS A 1 98 ? -12.264 -4.404 9.423 1.00 90.94 98 HIS A O 1
ATOM 810 N N . ILE A 1 99 ? -10.324 -4.342 8.288 1.00 92.75 99 ILE A N 1
ATOM 811 C CA . ILE A 1 99 ? -10.895 -4.167 6.946 1.00 92.75 99 ILE A CA 1
ATOM 812 C C . ILE A 1 99 ? -10.138 -5.058 5.962 1.00 92.75 99 ILE A C 1
ATOM 814 O O . ILE A 1 99 ? -8.956 -5.355 6.179 1.00 92.75 99 ILE A O 1
ATOM 818 N N . LEU A 1 100 ? -10.783 -5.454 4.865 1.00 94.19 100 LEU A N 1
ATOM 819 C CA . LEU A 1 100 ? -10.126 -6.242 3.826 1.00 94.19 100 LEU A CA 1
ATOM 820 C C . LEU A 1 100 ? -9.083 -5.408 3.072 1.00 94.19 100 LEU A C 1
ATOM 822 O O . LEU A 1 100 ? -9.265 -4.217 2.815 1.00 94.19 100 LEU A O 1
ATOM 826 N N . PHE A 1 101 ? -7.983 -6.050 2.691 1.00 94.50 101 PHE A N 1
ATOM 827 C CA . PHE A 1 101 ? -6.988 -5.480 1.788 1.00 94.50 101 PHE A CA 1
ATOM 828 C C . PHE A 1 101 ? -7.052 -6.253 0.480 1.00 94.50 101 PHE A C 1
ATOM 830 O O . PHE A 1 101 ? -6.572 -7.380 0.397 1.00 94.50 101 PHE A O 1
ATOM 837 N N . LEU A 1 102 ? -7.656 -5.633 -0.522 1.00 93.50 102 LEU A N 1
ATOM 838 C CA . LEU A 1 102 ? -7.876 -6.209 -1.838 1.00 93.50 102 LEU A CA 1
ATOM 839 C C . LEU A 1 102 ? -6.865 -5.624 -2.811 1.00 93.50 102 LEU A C 1
ATOM 841 O O . LEU A 1 102 ? -6.435 -4.477 -2.658 1.00 93.50 102 LEU A O 1
ATOM 845 N N . SER A 1 103 ? -6.491 -6.395 -3.823 1.00 92.06 103 SER A N 1
ATOM 846 C CA . SER A 1 103 ? -5.531 -5.949 -4.819 1.00 92.06 103 SER A CA 1
ATOM 847 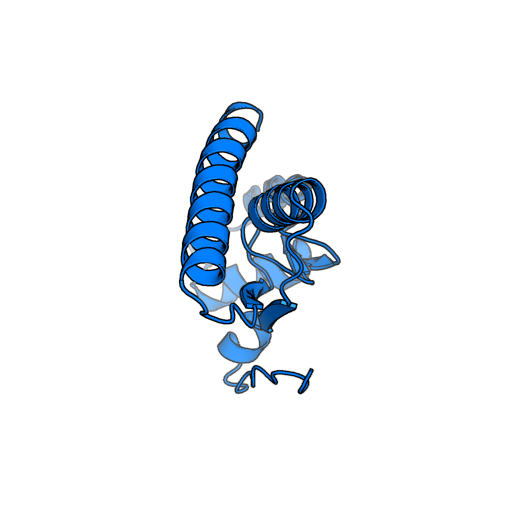C C . SER A 1 103 ? -6.140 -5.924 -6.210 1.00 92.06 103 SER A C 1
ATOM 849 O O . SER A 1 103 ? -6.892 -6.807 -6.613 1.00 92.06 103 SER A O 1
ATOM 851 N N . HIS A 1 104 ? -5.805 -4.870 -6.945 1.00 91.19 104 HIS A N 1
ATOM 852 C CA . HIS A 1 104 ? -5.972 -4.817 -8.384 1.00 91.19 104 HIS A CA 1
ATOM 853 C C . HIS A 1 104 ? -4.662 -5.234 -9.049 1.00 91.19 104 HIS A C 1
ATOM 855 O O . HIS A 1 104 ? -3.609 -4.643 -8.780 1.00 91.19 104 HIS A O 1
ATOM 861 N N 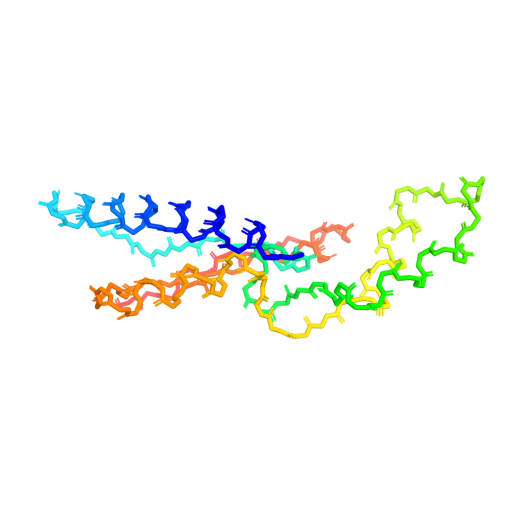. ASN A 1 105 ? -4.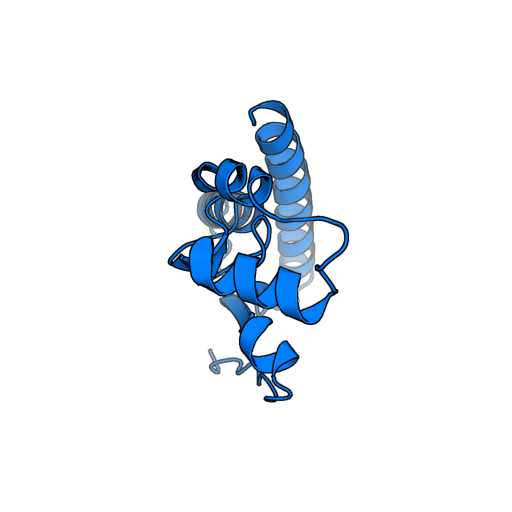718 -6.246 -9.913 1.00 87.50 105 ASN A N 1
ATOM 862 C CA . ASN A 1 105 ? -3.548 -6.760 -10.613 1.00 87.50 105 ASN A CA 1
ATOM 863 C C . ASN A 1 105 ? -3.257 -5.922 -11.868 1.00 87.50 105 ASN A C 1
ATOM 865 O O . ASN A 1 105 ? -3.774 -6.182 -12.956 1.00 87.50 105 ASN A O 1
ATOM 869 N N . LEU A 1 106 ? -2.388 -4.922 -11.703 1.00 83.50 106 LEU A N 1
ATOM 870 C CA . LEU A 1 106 ? -1.978 -4.012 -12.775 1.00 83.50 106 LEU A CA 1
ATOM 871 C C . LEU A 1 106 ? -1.274 -4.733 -13.934 1.00 83.50 106 LEU A C 1
ATOM 873 O O . LEU A 1 106 ? -1.404 -4.329 -15.084 1.00 83.50 106 LEU A O 1
ATOM 877 N N . ILE A 1 107 ? -0.522 -5.797 -13.649 1.00 84.75 107 ILE A N 1
ATOM 878 C CA . ILE A 1 107 ? 0.264 -6.513 -14.664 1.00 84.75 107 ILE A CA 1
ATOM 879 C C . ILE A 1 107 ? -0.663 -7.230 -15.644 1.00 84.75 107 ILE A C 1
ATOM 881 O O . ILE A 1 107 ? -0.452 -7.168 -16.856 1.00 84.75 107 ILE A O 1
ATOM 885 N N . ASP A 1 108 ? -1.701 -7.876 -15.121 1.00 86.88 108 ASP A N 1
ATOM 886 C CA . ASP A 1 108 ? -2.706 -8.551 -15.936 1.00 86.88 108 ASP A CA 1
ATOM 887 C C . ASP A 1 108 ? -3.573 -7.537 -16.694 1.00 86.88 108 ASP A C 1
ATOM 889 O O . ASP A 1 108 ? -3.780 -7.697 -17.899 1.00 86.88 108 ASP A O 1
ATOM 893 N N . GLU A 1 109 ? -3.964 -6.426 -16.056 1.00 86.25 109 GLU A N 1
ATOM 894 C CA . GLU A 1 109 ? -4.679 -5.332 -16.732 1.00 86.25 109 GLU A CA 1
ATOM 895 C C . GLU A 1 109 ? -3.891 -4.795 -17.934 1.00 86.25 109 GLU A C 1
ATOM 897 O O . GLU A 1 109 ? -4.439 -4.606 -19.021 1.00 86.25 109 GLU A O 1
ATOM 902 N N . MET A 1 110 ? -2.582 -4.599 -17.781 1.00 84.06 110 MET A N 1
ATOM 903 C CA . MET A 1 110 ? -1.721 -4.115 -18.861 1.00 84.06 110 MET A CA 1
ATOM 904 C C . MET A 1 110 ? -1.602 -5.091 -20.035 1.00 84.06 110 MET A C 1
ATOM 906 O O . MET A 1 110 ? -1.257 -4.671 -21.141 1.00 84.06 110 MET A O 1
ATOM 910 N N . ARG A 1 111 ? -1.914 -6.371 -19.815 1.00 85.38 111 ARG A N 1
ATOM 911 C CA . ARG A 1 111 ? -2.024 -7.411 -20.849 1.00 85.38 111 ARG A CA 1
ATOM 912 C C . ARG A 1 111 ? -3.436 -7.515 -21.436 1.00 85.38 111 ARG A C 1
ATOM 914 O O . ARG A 1 111 ? -3.679 -8.375 -22.276 1.00 85.38 111 ARG A O 1
ATOM 921 N N . GLY A 1 112 ? -4.357 -6.647 -21.017 1.00 86.38 112 GLY A N 1
ATOM 922 C CA . GLY A 1 112 ? -5.760 -6.658 -21.431 1.00 86.38 112 GLY A CA 1
ATOM 923 C C . GLY A 1 112 ? -6.613 -7.692 -20.695 1.00 86.38 112 GLY A C 1
ATOM 924 O O . GLY A 1 112 ? -7.739 -7.957 -21.114 1.00 86.38 112 GLY A O 1
ATOM 925 N N . ILE A 1 113 ? -6.101 -8.287 -19.615 1.00 88.31 113 ILE A N 1
ATOM 926 C CA . ILE A 1 113 ? -6.841 -9.244 -18.795 1.00 88.31 113 ILE A CA 1
ATOM 927 C C . ILE A 1 113 ? -7.626 -8.453 -17.750 1.00 88.31 113 ILE A C 1
ATOM 929 O O . ILE A 1 113 ? -7.066 -7.677 -16.978 1.00 88.31 113 ILE A O 1
ATOM 933 N N . LYS A 1 114 ? -8.946 -8.638 -17.725 1.00 84.31 114 LYS A N 1
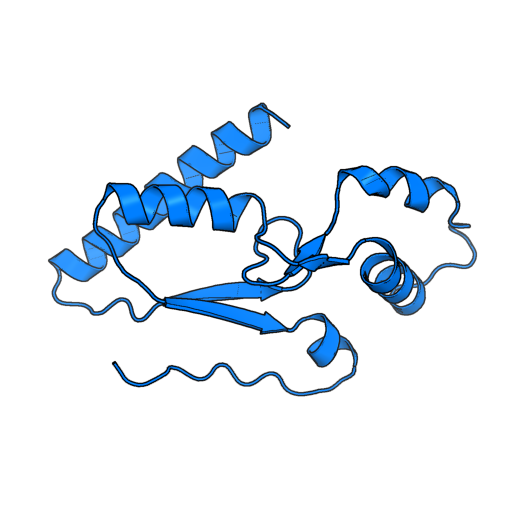ATOM 934 C CA . LYS A 1 114 ? -9.808 -7.986 -16.739 1.00 84.31 114 LYS A CA 1
ATOM 935 C C . LYS A 1 114 ? -9.490 -8.529 -15.343 1.00 84.31 114 LYS A C 1
ATOM 937 O O . LYS A 1 114 ? -9.559 -9.734 -15.122 1.00 84.31 114 LYS A O 1
ATOM 942 N N . CYS A 1 115 ? -9.192 -7.634 -14.405 1.00 79.38 115 CYS A N 1
ATOM 943 C CA . CYS A 1 115 ? -9.096 -7.970 -12.989 1.00 79.38 115 CYS A CA 1
ATOM 944 C C . CYS A 1 115 ? -10.478 -7.812 -12.346 1.00 79.38 115 CYS A C 1
ATOM 946 O O . CYS A 1 115 ? -11.096 -6.752 -12.460 1.00 79.38 115 CYS A O 1
ATOM 948 N N . GLU A 1 116 ? -10.966 -8.854 -11.677 1.00 83.00 116 GLU A N 1
ATOM 949 C CA . GLU A 1 116 ? -12.184 -8.777 -10.870 1.00 83.00 116 GLU A CA 1
ATOM 950 C C . GLU A 1 116 ? -11.815 -8.687 -9.394 1.00 83.00 116 GLU A C 1
ATOM 952 O O . GLU A 1 116 ? -11.035 -9.488 -8.883 1.00 83.00 116 GLU A O 1
ATOM 957 N N . ILE A 1 117 ? -12.365 -7.681 -8.718 1.00 81.75 117 ILE A N 1
ATOM 958 C CA . ILE A 1 117 ? -12.223 -7.523 -7.275 1.00 81.75 117 ILE A CA 1
ATOM 959 C C . ILE A 1 117 ? -13.419 -8.223 -6.653 1.00 81.75 117 ILE A C 1
ATOM 961 O O . ILE A 1 117 ? -14.544 -7.728 -6.726 1.00 81.75 117 ILE A O 1
ATOM 965 N N . VAL A 1 118 ? -13.170 -9.394 -6.082 1.00 75.62 118 VAL A N 1
ATOM 966 C CA . VAL A 1 118 ? -14.190 -10.166 -5.381 1.00 75.62 118 VAL A CA 1
ATOM 967 C C . VAL A 1 118 ? -14.173 -9.747 -3.919 1.00 75.62 118 VAL A C 1
ATOM 969 O O . VAL A 1 118 ? -13.155 -9.867 -3.239 1.00 75.62 118 VAL A O 1
ATOM 972 N N . LEU A 1 119 ? -15.302 -9.228 -3.447 1.00 72.56 119 LEU A N 1
ATOM 973 C CA . LEU A 1 119 ? -15.564 -9.109 -2.021 1.00 72.56 119 LEU A CA 1
ATOM 974 C C . LEU A 1 119 ? -15.967 -10.507 -1.553 1.00 72.56 119 LEU A C 1
ATOM 976 O O . LEU A 1 119 ? -17.027 -10.997 -1.939 1.00 72.56 119 LEU A O 1
ATOM 980 N N . GLU A 1 120 ? -15.106 -11.192 -0.803 1.00 60.19 120 GLU A N 1
ATOM 981 C CA . GLU A 1 120 ? -15.552 -12.385 -0.086 1.00 60.19 120 GLU A CA 1
ATOM 982 C C . GLU A 1 120 ? -16.620 -11.921 0.910 1.00 60.19 120 GLU A C 1
ATOM 984 O O . GLU A 1 120 ? -16.359 -11.031 1.718 1.00 60.19 120 GLU A O 1
ATOM 989 N N . ASN A 1 121 ? -17.847 -12.435 0.778 1.00 48.75 121 ASN A N 1
ATOM 990 C CA . ASN A 1 121 ? -18.947 -12.066 1.665 1.00 48.75 121 ASN A CA 1
ATOM 991 C C . ASN A 1 121 ? -18.568 -12.450 3.103 1.00 48.75 121 ASN A C 1
ATOM 993 O O . ASN A 1 121 ? -18.366 -13.635 3.380 1.00 48.75 121 ASN A O 1
ATOM 997 N N . THR A 1 122 ? -18.454 -11.445 3.971 1.00 44.81 122 THR A N 1
ATOM 998 C CA . THR A 1 122 ? -18.276 -11.579 5.422 1.00 44.81 122 THR A CA 1
ATOM 999 C C . THR A 1 122 ? -19.507 -12.169 6.098 1.00 44.81 122 THR A C 1
ATOM 1001 O O . THR A 1 122 ? -20.638 -11.856 5.658 1.00 44.81 122 THR A O 1
#

Radius of gyration: 16.88 Å; Cα contacts (8 Å, |Δi|>4): 157; chains: 1; bounding box: 44×24×44 Å